Protein AF-A0A7J6UVH9-F1 (afdb_monomer_lite)

InterPro domains:
  IPR006501 Pectinesterase inhibitor domain [PF04043] (15-71)
  IPR011050 Pectin lyase fold/virulence factor [SSF51126] (121-154)
  IPR012334 Pectin lyase fold [G3DSA:2.160.20.10] (100-155)
  IPR035513 Invertase/pectin methylesterase inhibitor domain superfamily [G3DSA:1.20.140.40] (2-76)
  IPR035513 Invertase/pectin methylesterase inhibitor domain superfamily [SSF101148] (18-76)

pLDDT: mean 78.77, std 16.94, range [40.47, 97.5]

Radius of gyration: 24.87 Å; chains: 1; bounding box: 68×44×58 Å

Organism: Thalictrum thalictroides (NCBI:txid46969)

Sequence (155 aa):
MELVNRNQNQNQQLSSSSIKIEDIKTWVSTAITNQETCLDGLDETQRSDLLSQMKNAMKNSTEFSSNSLAIVAKIIKVIDDLSLPPPNNHNRRKLLGRRREFPFPMWVNSANRRRLLDEEAMSPDVTVAIDGSGNYKSIGEAVAAVGKKNKTRTV

Secondary structure (DSSP, 8-state):
-HHHHHHHHHHHHHHHHHHHHHHHHHHHHHHHHHHHHHHHHHHTTT-HHHHHHHHHHHHHHHHHHHHHHHHHHHHHHHHHHTTPPPS--TT----S--SS--SS-TTS-HHHHHHHH--S-PPPS--B-TTSSSSBSSHHHHHHHS-TT-SS---

Structure (mmCIF, N/CA/C/O backbone):
data_AF-A0A7J6UVH9-F1
#
_entry.id   AF-A0A7J6UVH9-F1
#
loop_
_atom_site.group_PDB
_atom_site.id
_atom_site.type_symbol
_atom_site.label_atom_id
_atom_site.label_alt_id
_atom_site.label_comp_id
_atom_site.label_asym_id
_atom_site.label_entity_id
_atom_site.label_seq_id
_atom_site.pdbx_PDB_ins_code
_atom_site.Cartn_x
_atom_site.Cartn_y
_atom_site.Cartn_z
_atom_site.occupancy
_atom_site.B_iso_or_equiv
_atom_site.auth_seq_id
_atom_site.auth_comp_id
_atom_site.auth_asym_id
_atom_site.auth_atom_id
_atom_site.pdbx_PDB_model_num
ATOM 1 N N . MET A 1 1 ? 44.133 12.290 -11.168 1.00 49.94 1 MET A N 1
ATOM 2 C CA . MET A 1 1 ? 43.446 10.978 -11.243 1.00 49.94 1 MET A CA 1
ATOM 3 C C . MET A 1 1 ? 42.685 10.635 -9.950 1.00 49.94 1 MET A C 1
ATOM 5 O O . MET A 1 1 ? 41.605 10.074 -10.037 1.00 49.94 1 MET A O 1
ATOM 9 N N . GLU A 1 2 ? 43.154 11.049 -8.765 1.00 51.06 2 GLU A N 1
ATOM 10 C CA . GLU A 1 2 ? 42.486 10.775 -7.471 1.00 51.06 2 GLU A CA 1
ATOM 11 C C . GLU A 1 2 ? 41.124 11.462 -7.248 1.00 51.06 2 GLU A C 1
ATOM 13 O O . GLU A 1 2 ? 40.257 10.916 -6.568 1.00 51.06 2 GLU A O 1
ATOM 18 N N . LEU A 1 3 ? 40.903 12.657 -7.810 1.00 48.03 3 LEU A N 1
ATOM 19 C CA . LEU A 1 3 ? 39.636 13.391 -7.645 1.00 48.03 3 LEU A CA 1
ATOM 20 C C . LEU A 1 3 ? 38.460 12.699 -8.355 1.00 48.03 3 LEU A C 1
ATOM 22 O O . LEU A 1 3 ? 37.352 12.670 -7.831 1.00 48.03 3 LEU A O 1
ATOM 26 N N . VAL A 1 4 ? 38.714 12.072 -9.508 1.00 57.09 4 VAL A N 1
ATOM 27 C CA . VAL A 1 4 ? 37.699 11.307 -10.252 1.00 57.09 4 VAL A CA 1
ATOM 28 C C . VAL A 1 4 ? 37.293 10.051 -9.475 1.00 57.09 4 VAL A C 1
ATOM 30 O O . VAL A 1 4 ? 36.110 9.725 -9.409 1.00 57.09 4 VAL A O 1
ATOM 33 N N . ASN A 1 5 ? 38.252 9.394 -8.818 1.00 52.78 5 ASN A N 1
ATOM 34 C CA . ASN A 1 5 ? 38.011 8.168 -8.058 1.00 52.78 5 ASN A CA 1
ATOM 35 C C . ASN A 1 5 ? 37.199 8.423 -6.771 1.00 52.78 5 ASN A C 1
ATOM 37 O O . ASN A 1 5 ? 36.311 7.647 -6.424 1.00 52.78 5 ASN A O 1
ATOM 41 N N . ARG A 1 6 ? 37.432 9.561 -6.095 1.00 59.25 6 ARG A N 1
ATOM 42 C CA . ARG A 1 6 ? 36.614 9.997 -4.945 1.00 59.25 6 ARG A CA 1
ATOM 43 C C . ARG A 1 6 ? 35.157 10.259 -5.333 1.00 59.25 6 ARG A C 1
ATOM 45 O O . ARG A 1 6 ? 34.260 9.786 -4.640 1.00 59.25 6 ARG A O 1
ATOM 52 N N . ASN A 1 7 ? 34.927 10.922 -6.466 1.00 59.47 7 ASN A N 1
ATOM 53 C CA . ASN A 1 7 ? 33.576 11.207 -6.956 1.00 59.47 7 ASN A CA 1
ATOM 54 C C . ASN A 1 7 ? 32.827 9.928 -7.378 1.00 59.47 7 ASN A C 1
ATOM 56 O O . ASN A 1 7 ? 31.630 9.805 -7.132 1.00 59.47 7 ASN A O 1
ATOM 60 N N . GLN A 1 8 ? 33.511 8.943 -7.973 1.00 61.16 8 GLN A N 1
ATOM 61 C CA . GLN A 1 8 ? 32.888 7.659 -8.326 1.00 61.16 8 GLN A CA 1
ATOM 62 C C . GLN A 1 8 ? 32.510 6.821 -7.095 1.00 61.16 8 GLN A C 1
ATOM 64 O O . GLN A 1 8 ? 31.395 6.298 -7.041 1.00 61.16 8 GLN A O 1
ATOM 69 N N . ASN A 1 9 ? 33.379 6.766 -6.082 1.00 61.38 9 ASN A N 1
ATOM 70 C CA . ASN A 1 9 ? 33.095 6.064 -4.827 1.00 61.38 9 ASN A CA 1
ATOM 71 C C . ASN A 1 9 ? 31.941 6.711 -4.043 1.00 61.38 9 ASN A C 1
ATOM 73 O O . ASN A 1 9 ? 31.087 6.001 -3.511 1.00 61.38 9 ASN A O 1
ATOM 77 N N . GLN A 1 10 ? 31.866 8.047 -4.020 1.00 63.47 10 GLN A N 1
ATOM 78 C CA . GLN A 1 10 ? 30.745 8.770 -3.408 1.00 63.47 10 GLN A CA 1
ATOM 79 C C . GLN A 1 10 ? 29.420 8.472 -4.125 1.00 63.47 10 GLN A C 1
ATOM 81 O O . GLN A 1 10 ? 28.432 8.148 -3.469 1.00 63.47 10 GLN A O 1
ATOM 86 N N . ASN A 1 11 ? 29.402 8.477 -5.462 1.00 61.28 11 ASN A N 1
ATOM 87 C CA . ASN A 1 11 ? 28.195 8.168 -6.238 1.00 61.28 11 ASN A CA 1
ATOM 88 C C . ASN A 1 11 ? 27.689 6.731 -6.009 1.00 61.28 11 ASN A C 1
ATOM 90 O O . ASN A 1 11 ? 26.483 6.517 -5.874 1.00 61.28 11 ASN A O 1
ATOM 94 N N . GLN A 1 12 ? 28.589 5.744 -5.908 1.00 62.06 12 GLN A N 1
ATOM 95 C CA . GLN A 1 12 ? 28.219 4.361 -5.569 1.00 62.06 12 GLN A CA 1
ATOM 96 C C . GLN A 1 12 ? 27.680 4.221 -4.136 1.00 62.06 12 GLN A C 1
ATOM 98 O O . GLN A 1 12 ? 26.675 3.535 -3.918 1.00 62.06 12 GLN A O 1
ATOM 103 N N . GLN A 1 13 ? 28.285 4.899 -3.154 1.00 64.25 13 GLN A N 1
ATOM 104 C CA . GLN A 1 13 ? 27.761 4.928 -1.783 1.00 64.25 13 GLN A CA 1
ATOM 105 C C . GLN A 1 13 ? 26.370 5.567 -1.705 1.00 64.25 13 GLN A C 1
ATOM 107 O O . GLN A 1 13 ? 25.486 5.042 -1.029 1.00 64.25 13 GLN A O 1
ATOM 112 N N . LEU A 1 14 ? 26.139 6.659 -2.431 1.00 63.81 14 LEU A N 1
ATOM 113 C CA . LEU A 1 14 ? 24.864 7.377 -2.399 1.00 63.81 14 LEU A CA 1
ATOM 114 C C . LEU A 1 14 ? 23.735 6.580 -3.066 1.00 63.81 14 LEU A C 1
ATOM 116 O O . LEU A 1 14 ? 22.625 6.534 -2.543 1.00 63.81 14 LEU A O 1
ATOM 120 N N . SER A 1 15 ? 24.019 5.844 -4.142 1.00 62.38 15 SER A N 1
ATOM 121 C CA . SER A 1 15 ? 23.024 4.952 -4.752 1.00 62.38 15 SER A CA 1
ATOM 122 C C . SER A 1 15 ? 22.721 3.704 -3.939 1.00 62.38 15 SER A C 1
ATOM 124 O O . SER A 1 15 ? 21.560 3.312 -3.862 1.00 62.38 15 SER A O 1
ATOM 126 N N . SER A 1 16 ? 23.727 3.070 -3.330 1.00 64.50 16 SER A N 1
ATOM 127 C CA . SER A 1 16 ? 23.466 1.940 -2.428 1.00 64.50 16 SER A CA 1
ATOM 128 C C . SER A 1 16 ? 22.674 2.383 -1.193 1.00 64.50 16 SER A C 1
ATOM 130 O O . SER A 1 16 ? 21.847 1.625 -0.691 1.00 64.50 16 SER A O 1
ATOM 132 N N . SER A 1 17 ? 22.866 3.627 -0.744 1.00 70.12 17 SER A N 1
ATOM 133 C CA . SER A 1 17 ? 22.062 4.242 0.317 1.00 70.12 17 SER A CA 1
ATOM 134 C C . SER A 1 17 ? 20.632 4.537 -0.146 1.00 70.12 17 SER A C 1
ATOM 136 O O . SER A 1 17 ? 19.697 4.251 0.589 1.00 70.12 17 SER A O 1
ATOM 138 N N . SER A 1 18 ? 20.443 5.026 -1.375 1.00 69.56 18 SER A N 1
ATOM 139 C CA . SER A 1 18 ? 19.118 5.265 -1.968 1.00 69.56 18 SER A CA 1
ATOM 140 C C . SER A 1 18 ? 18.271 3.990 -2.044 1.00 69.56 18 SER A C 1
ATOM 142 O O . SER A 1 18 ? 17.128 4.018 -1.597 1.00 69.56 18 SER A O 1
ATOM 144 N N . ILE A 1 19 ? 18.846 2.863 -2.487 1.00 72.44 19 ILE A N 1
ATOM 145 C CA . ILE A 1 19 ? 18.153 1.559 -2.508 1.00 72.44 19 ILE A CA 1
ATOM 146 C C . ILE A 1 19 ? 17.710 1.158 -1.092 1.00 72.44 19 ILE A C 1
ATOM 148 O O . ILE A 1 19 ? 16.555 0.810 -0.874 1.00 72.44 19 ILE A O 1
ATOM 152 N N . LYS A 1 20 ? 18.593 1.301 -0.096 1.00 83.31 20 LYS A N 1
ATOM 153 C CA . LYS A 1 20 ? 18.259 0.990 1.305 1.00 83.31 20 LYS A CA 1
ATOM 154 C C . LYS A 1 20 ? 17.157 1.889 1.871 1.00 83.31 20 LYS A C 1
ATOM 156 O O . LYS A 1 20 ? 16.388 1.453 2.718 1.00 83.31 20 LYS A O 1
ATOM 161 N N . ILE A 1 21 ? 17.080 3.146 1.440 1.00 87.38 21 ILE A N 1
ATOM 162 C CA . ILE A 1 21 ? 16.062 4.092 1.913 1.00 87.38 21 ILE A CA 1
ATOM 163 C C . ILE A 1 21 ? 14.694 3.784 1.283 1.00 87.38 21 ILE A C 1
ATOM 165 O O . ILE A 1 21 ? 13.674 3.902 1.964 1.00 87.38 21 ILE A O 1
ATOM 169 N N . GLU A 1 22 ? 14.655 3.341 0.024 1.00 86.38 22 GLU A N 1
ATOM 170 C CA . GLU A 1 22 ? 13.428 2.835 -0.608 1.00 86.38 22 GLU A CA 1
ATOM 171 C C . GLU A 1 22 ? 12.897 1.574 0.096 1.00 86.38 22 GLU A C 1
ATOM 173 O O . GLU A 1 22 ? 11.688 1.461 0.331 1.00 86.38 22 GLU A O 1
ATOM 178 N N . ASP A 1 23 ? 13.787 0.673 0.519 1.00 89.88 23 ASP A N 1
ATOM 179 C CA . ASP A 1 23 ? 13.417 -0.495 1.327 1.00 89.88 23 ASP A CA 1
ATOM 180 C C . ASP A 1 23 ? 12.830 -0.075 2.684 1.00 89.88 23 ASP A C 1
ATOM 182 O O . ASP A 1 23 ? 11.764 -0.553 3.072 1.00 89.88 23 ASP A O 1
ATOM 186 N N . ILE A 1 24 ? 13.453 0.890 3.375 1.00 93.31 24 ILE A N 1
ATOM 187 C CA . ILE A 1 24 ? 12.930 1.427 4.644 1.00 93.31 24 ILE A CA 1
ATOM 188 C C . ILE A 1 24 ? 11.537 2.037 4.447 1.00 93.31 24 ILE A C 1
ATOM 190 O O . ILE A 1 24 ? 10.645 1.789 5.259 1.00 93.31 24 ILE A O 1
ATOM 194 N N . LYS A 1 25 ? 11.315 2.802 3.367 1.00 93.69 25 LYS A N 1
ATOM 195 C CA . LYS A 1 25 ? 9.986 3.348 3.041 1.00 93.69 25 LYS A CA 1
ATOM 196 C C . LYS A 1 25 ? 8.959 2.224 2.935 1.00 93.69 25 LYS A C 1
ATOM 198 O O . LYS A 1 25 ? 7.892 2.309 3.535 1.00 93.69 25 LYS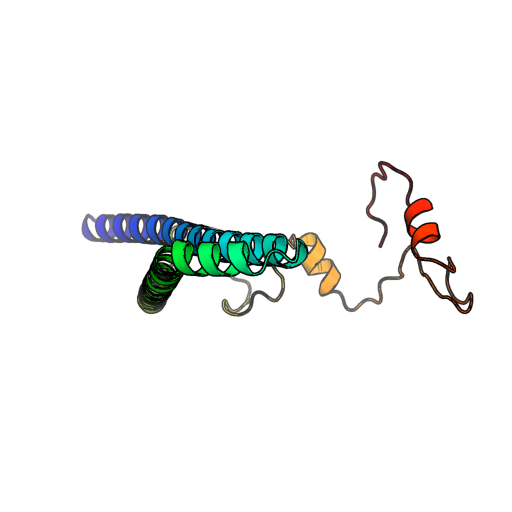 A O 1
ATOM 203 N N . THR A 1 26 ? 9.310 1.165 2.211 1.00 93.06 26 THR A N 1
ATOM 204 C CA . THR A 1 26 ? 8.448 -0.001 2.002 1.00 93.06 26 THR A CA 1
ATOM 205 C C . THR A 1 26 ? 8.132 -0.709 3.319 1.00 93.06 26 THR A C 1
ATOM 207 O O . THR A 1 26 ? 6.966 -0.997 3.597 1.00 93.06 26 THR A O 1
ATOM 210 N N . TRP A 1 27 ? 9.133 -0.949 4.167 1.00 96.06 27 TRP A N 1
ATOM 211 C CA . TRP A 1 27 ? 8.940 -1.616 5.456 1.00 96.06 27 TRP A CA 1
ATOM 212 C C . TRP A 1 27 ? 8.071 -0.801 6.413 1.00 96.06 27 TRP A C 1
ATOM 214 O O . TRP A 1 27 ? 7.157 -1.358 7.016 1.00 96.06 27 TRP A O 1
ATOM 224 N N . VAL A 1 28 ? 8.292 0.514 6.515 1.00 96.56 28 VAL A N 1
ATOM 225 C CA . VAL A 1 28 ? 7.479 1.382 7.382 1.00 96.56 28 VAL A CA 1
ATOM 226 C C . VAL A 1 28 ? 6.036 1.470 6.875 1.00 96.56 28 VAL A C 1
ATOM 228 O O . VAL A 1 28 ? 5.107 1.345 7.669 1.00 96.56 28 VAL A O 1
ATOM 231 N N . SER A 1 29 ? 5.819 1.604 5.561 1.00 97.19 29 SER A N 1
ATOM 232 C CA . SER A 1 29 ? 4.467 1.560 4.982 1.00 97.19 29 SER A CA 1
ATOM 233 C C . SER A 1 29 ? 3.764 0.223 5.242 1.00 97.19 29 SER A C 1
ATOM 235 O O . SER A 1 29 ? 2.575 0.199 5.561 1.00 97.19 29 SER A O 1
ATOM 237 N N . THR A 1 30 ? 4.502 -0.888 5.164 1.00 96.19 30 THR A N 1
ATOM 238 C CA . THR A 1 30 ? 3.966 -2.225 5.465 1.00 96.19 30 THR A CA 1
ATOM 239 C C . THR A 1 30 ? 3.599 -2.355 6.944 1.00 96.19 30 THR A C 1
ATOM 241 O O . THR A 1 30 ? 2.545 -2.896 7.262 1.00 96.19 30 THR A O 1
ATOM 244 N N . ALA A 1 31 ? 4.418 -1.817 7.853 1.00 96.06 31 ALA A N 1
ATOM 245 C CA . ALA A 1 31 ? 4.128 -1.819 9.286 1.00 96.06 31 ALA A CA 1
ATOM 246 C C . ALA A 1 31 ? 2.830 -1.062 9.618 1.00 96.06 31 ALA A C 1
ATOM 248 O O . ALA A 1 31 ? 2.019 -1.577 10.383 1.00 96.06 31 ALA A O 1
ATOM 249 N N . ILE A 1 32 ? 2.603 0.109 9.005 1.00 96.19 32 ILE A N 1
ATOM 250 C CA . ILE A 1 32 ? 1.352 0.877 9.154 1.00 96.19 32 ILE A CA 1
ATOM 251 C C . ILE A 1 32 ? 0.160 0.060 8.643 1.00 96.19 32 ILE A C 1
ATOM 253 O O . ILE A 1 32 ? -0.806 -0.136 9.372 1.00 96.19 32 ILE A O 1
ATOM 257 N N . THR A 1 33 ? 0.271 -0.500 7.435 1.00 97.06 33 THR A N 1
ATOM 258 C CA . THR A 1 33 ? -0.793 -1.328 6.836 1.00 97.06 33 THR A CA 1
ATOM 259 C C . THR A 1 33 ? -1.137 -2.529 7.725 1.00 97.06 33 THR A C 1
ATOM 261 O O . THR A 1 33 ? -2.303 -2.870 7.905 1.00 97.06 33 THR A O 1
ATOM 264 N N . ASN A 1 34 ? -0.131 -3.171 8.327 1.00 96.25 34 ASN A N 1
ATOM 265 C CA . ASN A 1 34 ? -0.337 -4.296 9.239 1.00 96.25 34 ASN A CA 1
ATOM 266 C C . ASN A 1 34 ? -1.041 -3.874 10.543 1.00 96.25 34 ASN A C 1
ATOM 268 O O . ASN A 1 34 ? -1.839 -4.634 11.082 1.00 96.25 34 ASN A O 1
ATOM 272 N N . GLN A 1 35 ? -0.766 -2.671 11.057 1.00 95.31 35 GLN A N 1
ATOM 273 C CA . GLN A 1 35 ? -1.477 -2.132 12.223 1.00 95.31 35 GLN A CA 1
ATOM 274 C C . GLN A 1 35 ? -2.946 -1.845 11.900 1.00 95.31 35 GLN A C 1
ATOM 276 O O . GLN A 1 35 ? -3.815 -2.217 12.684 1.00 95.31 35 GLN A O 1
ATOM 281 N N . GLU A 1 36 ? -3.222 -1.221 10.754 1.00 95.38 36 GLU A N 1
ATOM 282 C CA . GLU A 1 36 ? -4.586 -0.906 10.311 1.00 95.38 36 GLU A CA 1
ATOM 283 C C . GLU A 1 36 ? -5.402 -2.181 10.083 1.00 95.38 36 GLU A C 1
ATOM 285 O O . GLU A 1 36 ? -6.429 -2.374 10.724 1.00 95.38 36 GLU A O 1
ATOM 290 N N . THR A 1 37 ? -4.879 -3.118 9.291 1.00 96.31 37 THR A N 1
ATOM 291 C CA . THR A 1 37 ? -5.562 -4.395 9.013 1.00 96.31 37 THR A CA 1
ATOM 292 C C . THR A 1 37 ? -5.772 -5.256 10.263 1.00 96.31 37 THR A C 1
ATOM 294 O O . THR A 1 37 ? -6.766 -5.974 10.356 1.00 96.31 37 THR A O 1
ATOM 297 N N . CYS A 1 38 ? -4.885 -5.169 11.261 1.00 95.06 38 CYS A N 1
ATOM 298 C CA . CYS A 1 38 ? -5.090 -5.798 12.570 1.00 95.06 38 CYS A CA 1
ATOM 299 C C . CYS A 1 38 ? -6.295 -5.195 13.315 1.00 95.06 38 CYS A C 1
ATOM 301 O O . CYS A 1 38 ? -7.090 -5.929 13.905 1.00 95.06 38 CYS A O 1
ATOM 303 N N . LEU A 1 39 ? -6.450 -3.867 13.283 1.00 95.75 39 LEU A N 1
ATOM 304 C CA . LEU A 1 39 ? -7.598 -3.189 13.889 1.00 95.75 39 LEU A CA 1
ATOM 305 C C . LEU A 1 39 ? -8.895 -3.488 13.140 1.00 95.75 39 LEU A C 1
ATOM 307 O O . LEU A 1 39 ? -9.908 -3.708 13.798 1.00 95.75 39 LEU A O 1
ATOM 311 N N . ASP A 1 40 ? -8.853 -3.536 11.810 1.00 95.75 40 ASP A N 1
ATOM 312 C CA . ASP A 1 40 ? -10.007 -3.893 10.979 1.00 95.75 40 ASP A CA 1
ATOM 313 C C . ASP A 1 40 ? -10.482 -5.317 11.299 1.00 95.75 40 ASP A C 1
ATOM 315 O O . ASP A 1 40 ? -11.657 -5.535 11.585 1.00 95.75 40 ASP A O 1
ATOM 319 N N . GLY A 1 41 ? -9.556 -6.281 11.382 1.00 95.62 41 GLY A N 1
ATOM 320 C CA . GLY A 1 41 ? -9.887 -7.655 11.769 1.00 95.62 41 GLY A CA 1
ATOM 321 C C . GLY A 1 41 ? -10.443 -7.773 13.193 1.00 95.62 41 GLY A C 1
ATOM 322 O O . GLY A 1 41 ? -11.261 -8.647 13.475 1.00 95.62 41 GLY A O 1
ATOM 323 N N . LEU A 1 42 ? -10.038 -6.887 14.109 1.00 95.38 42 LEU A N 1
ATOM 324 C CA . LEU A 1 42 ? -10.611 -6.835 15.454 1.00 95.38 42 LEU A CA 1
ATOM 325 C C . LEU A 1 42 ? -12.017 -6.216 15.458 1.00 95.38 42 LEU A C 1
ATOM 327 O O . LEU A 1 42 ? -12.867 -6.663 16.231 1.00 95.38 42 LEU A O 1
ATOM 331 N N . ASP A 1 43 ? -12.279 -5.227 14.605 1.00 95.19 43 ASP A N 1
ATOM 332 C CA . ASP A 1 43 ? -13.596 -4.595 14.459 1.00 95.19 43 ASP A CA 1
ATOM 333 C C . ASP A 1 43 ? -14.661 -5.608 14.002 1.00 95.19 43 ASP A C 1
ATOM 335 O O . ASP A 1 43 ? -15.763 -5.648 14.555 1.00 95.19 43 ASP A O 1
ATOM 339 N N . GLU A 1 44 ? -14.294 -6.538 13.113 1.00 95.56 44 GLU A N 1
ATOM 340 C CA . GLU A 1 44 ? -15.164 -7.639 12.665 1.00 95.56 44 GLU A CA 1
ATOM 341 C C . GLU A 1 44 ? -15.651 -8.546 13.810 1.00 95.56 44 GLU A C 1
ATOM 343 O O . GLU A 1 44 ? -16.731 -9.136 13.728 1.00 95.56 44 GLU A O 1
ATOM 348 N N . THR A 1 45 ? -14.902 -8.636 14.916 1.00 93.19 45 THR A N 1
ATOM 349 C CA . THR A 1 45 ? -15.290 -9.445 16.088 1.00 93.19 45 THR A CA 1
ATOM 350 C C . THR A 1 45 ? -16.391 -8.806 16.941 1.00 93.19 45 THR A C 1
ATOM 352 O O . THR A 1 45 ? -16.873 -9.436 17.885 1.00 93.19 45 THR A O 1
ATOM 355 N N . GLN A 1 46 ? -16.787 -7.560 16.642 1.00 90.56 46 GLN A N 1
ATOM 356 C CA . GLN A 1 46 ? -17.789 -6.772 17.378 1.00 90.56 46 GLN A CA 1
ATOM 357 C C . GLN A 1 46 ? -17.437 -6.536 18.863 1.00 90.56 46 GLN A C 1
ATOM 359 O O . GLN A 1 46 ? -18.299 -6.241 19.693 1.00 90.56 46 GLN A O 1
ATOM 364 N N . ARG A 1 47 ? -16.148 -6.629 19.217 1.00 92.69 47 ARG A N 1
ATOM 365 C CA . ARG A 1 47 ? -15.612 -6.365 20.562 1.00 92.69 47 ARG A CA 1
ATOM 366 C C . ARG A 1 47 ? -15.120 -4.923 20.685 1.00 92.69 47 ARG A C 1
ATOM 368 O O . ARG A 1 47 ? -13.919 -4.653 20.679 1.00 92.69 47 ARG A O 1
ATOM 375 N N . SER A 1 48 ? -16.059 -3.984 20.790 1.00 91.94 48 SER A N 1
ATOM 376 C CA . SER A 1 48 ? -15.771 -2.539 20.811 1.00 91.94 48 SER A CA 1
ATOM 377 C C . SER A 1 48 ? -14.879 -2.096 21.983 1.00 91.94 48 SER A C 1
ATOM 379 O O . SER A 1 48 ? -14.062 -1.182 21.838 1.00 91.94 48 SER A O 1
ATOM 381 N N . ASP A 1 49 ? -14.982 -2.779 23.125 1.00 95.25 49 ASP A N 1
ATOM 382 C CA . ASP A 1 49 ? -14.152 -2.591 24.317 1.00 95.25 49 ASP A CA 1
ATOM 383 C C . ASP A 1 49 ? -12.677 -2.923 24.054 1.00 95.25 49 ASP A C 1
ATOM 385 O O . ASP A 1 49 ? -11.782 -2.146 24.405 1.00 95.25 49 ASP A O 1
ATOM 389 N N . LEU A 1 50 ? -12.424 -4.063 23.409 1.00 95.19 50 LEU A N 1
ATOM 390 C CA . LEU A 1 50 ? -11.084 -4.511 23.036 1.00 95.19 50 LEU A CA 1
ATOM 391 C C . LEU A 1 50 ? -10.512 -3.664 21.901 1.00 95.19 50 LEU A C 1
ATOM 393 O O . LEU A 1 50 ? -9.339 -3.297 21.946 1.00 95.19 50 LEU A O 1
ATOM 397 N N . LEU A 1 51 ? -11.340 -3.294 20.921 1.00 96.06 51 LEU A N 1
ATOM 398 C CA . LEU A 1 51 ? -10.938 -2.431 19.815 1.00 96.06 51 LEU A CA 1
ATOM 399 C C . LEU A 1 51 ? -10.440 -1.069 20.308 1.00 96.06 51 LEU A C 1
ATOM 401 O O . LEU A 1 51 ? -9.385 -0.606 19.880 1.00 96.06 51 LEU A O 1
ATOM 405 N N . SER A 1 52 ? -11.167 -0.435 21.233 1.00 96.25 52 SER A N 1
ATOM 406 C CA . SER A 1 52 ? -10.767 0.851 21.820 1.00 96.25 52 SER A CA 1
ATOM 407 C C . SER A 1 52 ? -9.450 0.744 22.595 1.00 96.25 52 SER A C 1
ATOM 409 O O . SER A 1 52 ? -8.550 1.571 22.424 1.00 96.25 52 SER A O 1
ATOM 411 N N . GLN A 1 53 ? -9.289 -0.311 23.401 1.00 96.62 53 GLN A N 1
ATOM 412 C CA . GLN A 1 53 ? -8.042 -0.573 24.124 1.00 96.62 53 GLN A CA 1
ATOM 413 C C . GLN A 1 53 ? -6.864 -0.780 23.167 1.00 96.62 53 GLN A C 1
ATOM 415 O O . GLN A 1 53 ? -5.812 -0.169 23.358 1.00 96.62 53 GLN A O 1
ATOM 420 N N . MET A 1 54 ? -7.051 -1.572 22.108 1.00 96.19 54 MET A N 1
ATOM 421 C CA . MET A 1 54 ? -6.011 -1.836 21.116 1.00 96.19 54 MET A CA 1
ATOM 422 C C . MET A 1 54 ? -5.646 -0.575 20.321 1.00 96.19 54 MET A C 1
ATOM 424 O O . MET A 1 54 ? -4.463 -0.284 20.158 1.00 96.19 54 MET A O 1
ATOM 428 N N . LYS A 1 55 ? -6.633 0.230 19.898 1.00 96.44 55 LYS A N 1
ATOM 429 C CA . LYS A 1 55 ? -6.398 1.534 19.247 1.00 96.44 55 LYS A CA 1
ATOM 430 C C . LYS A 1 55 ? -5.554 2.456 20.129 1.00 96.44 55 LYS A C 1
ATOM 432 O O . LYS A 1 55 ? -4.584 3.044 19.655 1.00 96.44 55 LYS A O 1
ATOM 437 N N . ASN A 1 56 ? -5.874 2.543 21.420 1.00 96.94 56 ASN A N 1
ATOM 438 C CA . ASN A 1 56 ? -5.108 3.355 22.366 1.00 96.94 56 ASN A CA 1
ATOM 439 C C . ASN A 1 56 ? -3.690 2.811 22.591 1.00 96.94 56 ASN A C 1
ATOM 441 O O . ASN A 1 56 ? -2.739 3.592 22.609 1.00 96.94 56 ASN A O 1
ATOM 445 N N . ALA A 1 57 ? -3.534 1.490 22.716 1.00 96.50 57 ALA A N 1
ATOM 446 C CA . ALA A 1 57 ? -2.233 0.847 22.886 1.00 96.50 57 ALA A CA 1
ATOM 447 C C . ALA A 1 57 ? -1.327 1.024 21.653 1.00 96.50 57 ALA A C 1
ATOM 449 O O . ALA A 1 57 ? -0.127 1.256 21.796 1.00 96.50 57 ALA A O 1
ATOM 450 N N . MET A 1 58 ? -1.895 0.962 20.443 1.00 95.44 58 MET A N 1
ATOM 451 C CA . MET A 1 58 ? -1.142 1.096 19.192 1.00 95.44 58 MET A CA 1
ATOM 452 C C . MET A 1 58 ? -0.892 2.544 18.762 1.00 95.44 58 MET A C 1
ATOM 454 O O . MET A 1 58 ? 0.026 2.771 17.976 1.00 95.44 58 MET A O 1
ATOM 458 N N . LYS A 1 59 ? -1.618 3.527 19.317 1.00 95.75 59 LYS A N 1
ATOM 459 C CA . LYS A 1 59 ? -1.533 4.949 18.937 1.00 95.75 59 LYS A CA 1
ATOM 460 C C . LYS A 1 59 ? -0.095 5.449 18.782 1.00 95.75 59 LYS A C 1
ATOM 462 O O . LYS A 1 59 ? 0.267 5.961 17.730 1.00 95.75 59 LYS A O 1
ATOM 467 N N . ASN A 1 60 ? 0.751 5.252 19.793 1.00 97.06 60 ASN A N 1
ATOM 468 C CA . ASN A 1 60 ? 2.140 5.724 19.746 1.00 97.06 60 ASN A CA 1
ATOM 469 C C . ASN A 1 60 ? 2.955 5.044 18.636 1.00 97.06 60 ASN A C 1
ATOM 471 O O . ASN A 1 60 ? 3.805 5.683 18.022 1.00 97.06 60 ASN A O 1
ATOM 475 N N . SER A 1 61 ? 2.702 3.760 18.369 1.00 95.88 61 SER A N 1
ATOM 476 C CA . SER A 1 61 ? 3.387 3.017 17.310 1.00 95.88 61 SER A CA 1
ATOM 477 C C . SER A 1 61 ? 2.963 3.494 15.919 1.00 95.88 61 SER A C 1
ATOM 479 O O . SER A 1 61 ? 3.815 3.651 15.042 1.00 95.88 61 SER A O 1
ATOM 481 N N . THR A 1 62 ? 1.675 3.792 15.732 1.00 95.12 62 THR A N 1
ATOM 482 C CA . THR A 1 62 ? 1.142 4.354 14.485 1.00 95.12 62 THR A CA 1
ATOM 483 C C . THR A 1 62 ? 1.703 5.751 14.228 1.00 95.12 62 THR A C 1
ATOM 485 O O . THR A 1 62 ? 2.236 6.010 13.149 1.00 95.12 62 THR A O 1
ATOM 488 N N . GLU A 1 63 ? 1.697 6.624 15.239 1.00 96.50 63 GLU A N 1
ATOM 489 C CA . GLU A 1 63 ? 2.285 7.969 15.153 1.00 96.50 63 GLU A CA 1
ATOM 490 C C . GLU A 1 63 ? 3.792 7.914 14.860 1.00 96.50 63 GLU A C 1
ATOM 492 O O . GLU A 1 63 ? 4.296 8.624 13.988 1.00 96.50 63 GLU A O 1
ATOM 497 N N . PHE A 1 64 ? 4.534 7.033 15.539 1.00 96.88 64 PHE A N 1
ATOM 498 C CA . PHE A 1 64 ? 5.967 6.859 15.298 1.00 96.88 64 PHE A CA 1
ATOM 499 C C . PHE A 1 64 ? 6.257 6.362 13.878 1.00 96.88 64 PHE A C 1
ATOM 501 O O . PHE A 1 64 ? 7.176 6.861 13.225 1.00 96.88 64 PHE A O 1
ATOM 508 N N . SER A 1 65 ? 5.460 5.418 13.376 1.00 97.00 65 SER A N 1
ATOM 509 C CA . SER A 1 65 ? 5.609 4.886 12.019 1.00 97.00 65 SER A CA 1
ATOM 510 C C . SER A 1 65 ? 5.275 5.949 10.970 1.00 97.00 65 SER A C 1
ATOM 512 O O . SER A 1 65 ? 6.028 6.120 10.014 1.00 97.00 65 SER A O 1
ATOM 514 N N . SER A 1 66 ? 4.217 6.734 11.187 1.00 96.56 66 SER A N 1
ATOM 515 C CA . SER A 1 66 ? 3.833 7.861 10.327 1.00 96.56 66 SER A CA 1
ATOM 516 C C . SER A 1 66 ? 4.926 8.937 10.265 1.00 96.56 66 SER A C 1
ATOM 518 O O . SER A 1 66 ? 5.382 9.317 9.182 1.00 96.56 66 SER A O 1
ATOM 520 N N . ASN A 1 67 ? 5.442 9.355 11.424 1.00 97.50 67 ASN A N 1
ATOM 521 C CA . ASN A 1 67 ? 6.550 10.307 11.512 1.00 97.50 67 ASN A CA 1
ATOM 522 C C . ASN A 1 67 ? 7.815 9.775 10.824 1.00 97.50 67 ASN A C 1
ATOM 524 O O . ASN A 1 67 ? 8.461 10.496 10.059 1.00 97.50 67 ASN A O 1
ATOM 528 N N . SER A 1 68 ? 8.148 8.501 11.043 1.00 97.19 68 SER A N 1
ATOM 529 C CA . SER A 1 68 ? 9.285 7.844 10.388 1.00 97.19 68 SER A CA 1
ATOM 530 C C . SER A 1 68 ? 9.125 7.821 8.866 1.00 97.19 68 SER A C 1
ATOM 532 O O . SER A 1 68 ? 10.066 8.155 8.143 1.00 97.19 68 SER A O 1
ATOM 534 N N . LEU A 1 69 ? 7.926 7.506 8.363 1.00 97.00 69 LEU A N 1
ATOM 535 C CA . LEU A 1 69 ? 7.630 7.500 6.930 1.00 97.00 69 LEU A CA 1
ATOM 536 C C . LEU A 1 69 ? 7.794 8.895 6.316 1.00 97.00 69 LEU A C 1
ATOM 538 O O . LEU A 1 69 ? 8.380 9.032 5.241 1.00 97.00 69 LEU A O 1
ATOM 542 N N . ALA A 1 70 ? 7.333 9.938 7.012 1.00 96.88 70 ALA A N 1
ATOM 543 C CA . ALA A 1 70 ? 7.491 11.320 6.573 1.00 96.88 70 ALA A CA 1
ATOM 544 C C . ALA A 1 70 ? 8.970 11.736 6.481 1.00 96.88 70 ALA A C 1
ATOM 546 O O . ALA A 1 70 ? 9.368 12.406 5.525 1.00 96.88 70 ALA A O 1
ATOM 547 N N . ILE A 1 71 ? 9.800 11.320 7.443 1.00 95.69 71 ILE A N 1
ATOM 548 C CA . ILE A 1 71 ? 11.251 11.558 7.419 1.00 95.69 71 ILE A CA 1
ATOM 549 C C . ILE A 1 71 ? 11.887 10.847 6.221 1.00 95.69 71 ILE A C 1
ATOM 551 O O . ILE A 1 71 ? 12.600 11.478 5.442 1.00 95.69 71 ILE A O 1
ATOM 555 N N . VAL A 1 72 ? 11.591 9.562 6.026 1.00 93.81 72 VAL A N 1
ATOM 556 C CA . VAL A 1 72 ? 12.132 8.763 4.915 1.00 93.81 72 VAL A CA 1
ATOM 557 C C . VAL A 1 72 ? 11.742 9.361 3.563 1.00 93.81 72 VAL A C 1
ATOM 559 O O . VAL A 1 72 ? 12.592 9.518 2.688 1.00 93.81 72 VAL A O 1
ATOM 562 N N . ALA A 1 73 ? 10.484 9.778 3.399 1.00 91.19 73 ALA A N 1
ATOM 563 C CA . ALA A 1 73 ? 10.019 10.436 2.182 1.00 91.19 73 ALA A CA 1
ATOM 564 C C . ALA A 1 73 ? 10.773 11.748 1.898 1.00 91.19 73 ALA A C 1
ATOM 566 O O . ALA A 1 73 ? 11.127 12.018 0.749 1.00 91.19 73 ALA A O 1
ATOM 567 N N . LYS A 1 74 ? 11.067 12.546 2.936 1.00 92.69 74 LYS A N 1
ATOM 568 C CA . LYS A 1 74 ? 11.891 13.759 2.801 1.00 92.69 74 LYS A CA 1
ATOM 569 C C . LYS A 1 74 ? 13.327 13.433 2.393 1.00 92.69 74 LYS A C 1
ATOM 571 O O . LYS A 1 74 ? 13.869 14.129 1.542 1.00 92.69 74 LYS A O 1
ATOM 576 N N . ILE A 1 75 ? 13.929 12.383 2.952 1.00 88.12 75 ILE A N 1
ATOM 577 C CA . ILE A 1 75 ? 15.292 11.964 2.593 1.00 88.12 75 ILE A CA 1
ATOM 578 C C . ILE A 1 75 ? 15.359 11.538 1.122 1.00 88.12 75 ILE A C 1
ATOM 580 O O . ILE A 1 75 ? 16.253 11.987 0.410 1.00 88.12 75 ILE A O 1
ATOM 584 N N . ILE A 1 76 ? 14.403 10.730 0.648 1.00 86.06 76 ILE A N 1
ATOM 585 C CA . ILE A 1 76 ? 14.331 10.325 -0.768 1.00 86.06 76 ILE A CA 1
ATOM 586 C C . ILE A 1 76 ? 14.257 11.559 -1.667 1.00 86.06 76 ILE A C 1
ATOM 588 O O . ILE A 1 76 ? 15.031 11.674 -2.611 1.00 86.06 76 ILE A O 1
ATOM 592 N N . LYS A 1 77 ? 13.398 12.525 -1.321 1.00 84.62 77 LYS A N 1
ATOM 593 C CA . LYS A 1 77 ? 13.276 13.778 -2.072 1.00 84.62 77 LYS A CA 1
ATOM 594 C C . LYS A 1 77 ? 14.596 14.557 -2.131 1.00 84.62 77 LYS A C 1
ATOM 596 O O . LYS A 1 77 ? 14.959 15.041 -3.193 1.00 84.62 77 LYS A O 1
ATOM 601 N N . VAL A 1 78 ? 15.332 14.646 -1.021 1.00 85.44 78 VAL A N 1
ATOM 602 C CA . VAL A 1 78 ? 16.651 15.304 -0.995 1.00 85.44 78 VAL A CA 1
ATOM 603 C C . VAL A 1 78 ? 17.653 14.575 -1.894 1.00 85.44 78 VAL A C 1
ATOM 605 O O . VAL A 1 78 ? 18.408 15.227 -2.609 1.00 85.44 78 VAL A O 1
ATOM 608 N N . ILE A 1 79 ? 17.660 13.240 -1.896 1.00 79.88 79 ILE A N 1
ATOM 609 C CA . ILE A 1 79 ? 18.535 12.447 -2.776 1.00 79.88 79 ILE A CA 1
ATOM 610 C C . ILE A 1 79 ? 18.188 12.683 -4.253 1.00 79.88 79 ILE A C 1
ATOM 612 O O . ILE A 1 79 ? 19.097 12.867 -5.066 1.00 79.88 79 ILE A O 1
ATOM 616 N N . ASP A 1 80 ? 16.898 12.723 -4.590 1.00 76.56 80 ASP A N 1
ATOM 617 C CA . ASP A 1 80 ? 16.421 13.015 -5.945 1.00 76.56 80 ASP A CA 1
ATOM 618 C C . ASP A 1 80 ? 16.811 14.433 -6.394 1.00 76.56 80 ASP A C 1
ATOM 620 O O . ASP A 1 80 ? 17.330 14.617 -7.501 1.00 76.56 80 ASP A O 1
ATOM 624 N N . ASP A 1 81 ? 16.621 15.432 -5.526 1.00 77.56 81 ASP A N 1
ATOM 625 C CA . ASP A 1 81 ? 16.973 16.831 -5.793 1.00 77.56 81 ASP A CA 1
ATOM 626 C C . ASP A 1 81 ? 18.494 17.005 -5.978 1.00 77.56 81 ASP A C 1
ATOM 628 O O . ASP A 1 81 ? 18.933 17.772 -6.837 1.00 77.56 81 ASP A O 1
ATOM 632 N N . LEU A 1 82 ? 19.312 16.234 -5.251 1.00 72.25 82 LEU A N 1
ATOM 633 C CA . LEU A 1 82 ? 20.775 16.222 -5.384 1.00 72.25 82 LEU A CA 1
ATOM 634 C C . LEU A 1 82 ? 21.284 15.526 -6.659 1.00 72.25 82 LEU A C 1
ATOM 636 O O . LEU A 1 82 ? 22.480 15.603 -6.940 1.00 72.25 82 LEU A O 1
ATOM 640 N N . SER A 1 83 ? 20.402 14.891 -7.446 1.00 57.09 83 SER A N 1
ATOM 641 C CA . SER A 1 83 ? 20.648 14.429 -8.822 1.00 57.09 83 SER A CA 1
ATOM 642 C C . SER A 1 83 ? 22.043 13.836 -9.058 1.00 57.09 83 SER A C 1
ATOM 644 O O . SER A 1 83 ? 22.764 14.241 -9.975 1.00 57.09 83 SER A O 1
ATOM 646 N N . LEU A 1 84 ? 22.430 12.835 -8.267 1.00 54.53 84 LEU A N 1
ATOM 647 C CA . LEU A 1 84 ? 23.576 12.014 -8.636 1.00 54.53 84 LEU A CA 1
ATOM 648 C C . LEU A 1 84 ? 23.166 11.116 -9.804 1.00 54.53 84 LEU A C 1
ATOM 650 O O . LEU A 1 84 ? 22.138 10.434 -9.728 1.00 54.53 84 LEU A O 1
ATOM 654 N N . PRO A 1 85 ? 23.929 11.100 -10.911 1.00 50.66 85 PRO A N 1
ATOM 655 C CA . PRO A 1 85 ? 23.669 10.159 -11.984 1.00 50.66 85 PRO A CA 1
ATOM 656 C C . PRO A 1 85 ? 23.728 8.739 -11.401 1.00 50.66 85 PRO A C 1
ATOM 658 O O . PRO A 1 85 ? 24.642 8.447 -10.625 1.00 50.66 85 PRO A O 1
ATOM 661 N N . PRO A 1 86 ? 22.773 7.854 -11.748 1.00 52.69 86 PRO A N 1
ATOM 662 C CA . PRO A 1 86 ? 22.771 6.491 -11.240 1.00 52.69 86 PRO A CA 1
ATOM 663 C C . PRO A 1 86 ? 24.143 5.859 -11.516 1.00 52.69 86 PRO A C 1
ATOM 665 O O . PRO A 1 86 ? 24.647 5.982 -12.642 1.00 52.69 86 PRO A O 1
ATOM 668 N N . PRO A 1 87 ? 24.768 5.211 -10.520 1.00 45.09 87 PRO A N 1
ATOM 669 C CA . PRO A 1 87 ? 26.063 4.606 -10.707 1.00 45.09 87 PRO A CA 1
ATOM 670 C C . PRO A 1 87 ? 25.877 3.475 -11.706 1.00 45.09 87 PRO A C 1
ATOM 672 O O . PRO A 1 87 ? 24.967 2.656 -11.596 1.00 45.09 87 PRO A O 1
ATOM 675 N N . ASN A 1 88 ? 26.755 3.451 -12.705 1.00 44.41 88 ASN A N 1
ATOM 676 C CA . ASN A 1 88 ? 26.912 2.349 -13.645 1.00 44.41 88 ASN A CA 1
ATOM 677 C C . ASN A 1 88 ? 25.649 1.992 -14.456 1.00 44.41 88 ASN A C 1
ATOM 679 O O . ASN A 1 88 ? 24.998 0.971 -14.255 1.00 44.41 88 ASN A O 1
ATOM 683 N N . ASN A 1 89 ? 25.412 2.771 -15.514 1.00 44.75 89 ASN A N 1
ATOM 684 C CA . ASN A 1 89 ? 24.844 2.231 -16.750 1.00 44.75 89 ASN A CA 1
ATOM 685 C C . ASN A 1 89 ? 25.804 2.501 -17.918 1.00 44.75 89 ASN A C 1
ATOM 687 O O . ASN A 1 89 ? 25.507 3.262 -18.840 1.00 44.75 89 ASN A O 1
ATOM 691 N N . HIS A 1 90 ? 26.997 1.904 -17.849 1.00 49.44 90 HIS A N 1
ATOM 692 C CA . HIS A 1 90 ? 27.797 1.688 -19.047 1.00 49.44 90 HIS A CA 1
ATOM 693 C C . HIS A 1 90 ? 27.054 0.646 -19.899 1.00 49.44 90 HIS A C 1
ATOM 695 O O . HIS A 1 90 ? 26.764 -0.447 -19.426 1.00 49.44 90 HIS A O 1
ATOM 701 N N . ASN A 1 91 ? 26.727 1.013 -21.140 1.00 47.00 91 ASN A N 1
ATOM 702 C CA . ASN A 1 91 ? 26.061 0.198 -22.169 1.00 47.00 91 ASN A CA 1
ATOM 703 C C . ASN A 1 91 ? 24.531 0.059 -22.129 1.00 47.00 91 ASN A C 1
ATOM 705 O O . ASN A 1 91 ? 23.992 -1.025 -22.350 1.00 47.00 91 ASN A O 1
ATOM 709 N N . ARG A 1 92 ? 23.804 1.180 -22.092 1.00 46.66 92 ARG A N 1
ATOM 710 C CA . ARG A 1 92 ? 22.578 1.265 -22.905 1.00 46.66 92 ARG A CA 1
ATOM 711 C C . ARG A 1 92 ? 22.644 2.482 -23.809 1.00 46.66 92 ARG A C 1
ATOM 713 O O . ARG A 1 92 ? 22.597 3.615 -23.338 1.00 46.66 92 ARG A O 1
ATOM 720 N N . ARG A 1 93 ? 22.752 2.225 -25.118 1.00 46.34 93 ARG A N 1
ATOM 721 C CA . ARG A 1 93 ? 22.397 3.179 -26.176 1.00 46.34 93 ARG A CA 1
ATOM 722 C C . ARG A 1 93 ? 21.119 3.900 -25.741 1.00 46.34 93 ARG A C 1
ATOM 724 O O . ARG A 1 93 ? 20.069 3.271 -25.626 1.00 46.34 93 ARG A O 1
ATOM 731 N N . LYS A 1 94 ? 21.224 5.199 -25.462 1.00 48.41 94 LYS A N 1
ATOM 732 C CA . LYS A 1 94 ? 20.071 6.079 -25.272 1.00 48.41 94 LYS A CA 1
ATOM 733 C C . LYS A 1 94 ? 19.429 6.283 -26.642 1.00 48.41 94 LYS A C 1
ATOM 735 O O . LYS A 1 94 ? 19.737 7.247 -27.330 1.00 48.41 94 LYS A O 1
ATOM 740 N N . LEU A 1 95 ? 18.569 5.355 -27.047 1.00 46.56 95 LEU A N 1
ATOM 741 C CA . LEU A 1 95 ? 17.557 5.651 -28.052 1.00 46.56 95 LEU A CA 1
ATOM 742 C C . LEU A 1 95 ? 16.381 6.266 -27.292 1.00 46.56 95 LEU A C 1
ATOM 744 O O . LEU A 1 95 ? 15.695 5.581 -26.542 1.00 46.56 95 LEU A O 1
ATOM 748 N N . LEU A 1 96 ? 16.317 7.597 -27.380 1.00 49.75 96 LEU A N 1
ATOM 749 C CA . LEU A 1 96 ? 15.214 8.505 -27.048 1.00 49.75 96 LEU A CA 1
ATOM 750 C C . LEU A 1 96 ? 14.048 7.870 -26.268 1.00 49.75 96 LEU A C 1
ATOM 752 O O . LEU A 1 96 ? 13.075 7.390 -26.834 1.00 49.75 96 LEU A O 1
ATOM 756 N N . GLY A 1 97 ? 14.148 7.929 -24.942 1.00 40.47 97 GLY A N 1
ATOM 757 C CA . GLY A 1 97 ? 13.074 7.596 -24.014 1.00 40.47 97 GLY A CA 1
ATOM 758 C C . GLY A 1 97 ? 13.306 8.370 -22.728 1.00 40.47 97 GLY A C 1
ATOM 759 O O . GLY A 1 97 ? 14.089 7.964 -21.870 1.00 40.47 97 GLY A O 1
ATOM 760 N N . ARG A 1 98 ? 12.709 9.556 -22.668 1.00 41.03 98 ARG A N 1
ATOM 761 C CA . ARG A 1 98 ? 12.733 10.506 -21.557 1.00 41.03 98 ARG A CA 1
ATOM 762 C C . ARG A 1 98 ? 12.453 9.773 -20.237 1.00 41.03 98 ARG A C 1
ATOM 764 O O . ARG A 1 98 ? 11.378 9.227 -20.037 1.00 41.03 98 ARG A O 1
ATOM 771 N N . ARG A 1 99 ? 13.438 9.747 -19.334 1.00 51.41 99 ARG A N 1
ATOM 772 C CA . ARG A 1 99 ? 13.234 9.370 -17.929 1.00 51.41 99 ARG A CA 1
ATOM 773 C C . ARG A 1 99 ? 12.315 10.417 -17.295 1.00 51.41 99 ARG A C 1
ATOM 775 O O . ARG A 1 99 ? 12.765 11.544 -17.102 1.00 51.41 99 ARG A O 1
ATOM 782 N N . ARG A 1 100 ? 11.074 10.021 -17.020 1.00 44.66 100 ARG A N 1
ATOM 783 C CA . ARG A 1 100 ? 10.107 10.441 -15.980 1.00 44.66 100 ARG A CA 1
ATOM 784 C C . ARG A 1 100 ? 8.746 10.084 -16.581 1.00 44.66 100 ARG A C 1
ATOM 786 O O . ARG A 1 100 ? 8.445 10.600 -17.642 1.00 44.66 100 ARG A O 1
ATOM 793 N N . GLU A 1 101 ? 8.017 9.178 -15.932 1.00 46.66 101 GLU A N 1
ATOM 794 C CA . GLU A 1 101 ? 6.968 8.297 -16.489 1.00 46.66 101 GLU A CA 1
ATOM 795 C C . GLU A 1 101 ? 7.562 7.035 -17.115 1.00 46.66 101 GLU A C 1
ATOM 797 O O . GLU A 1 101 ? 7.987 6.995 -18.264 1.00 46.66 101 GLU A O 1
ATOM 802 N N . PHE A 1 102 ? 7.631 5.969 -16.320 1.00 51.66 102 PHE A N 1
ATOM 803 C CA . PHE A 1 102 ? 7.667 4.637 -16.901 1.00 51.66 102 PHE A CA 1
ATOM 804 C C . PHE A 1 102 ? 6.300 4.427 -17.570 1.00 51.66 102 PHE A C 1
ATOM 806 O O . PHE A 1 102 ? 5.318 4.349 -16.836 1.00 51.66 102 PHE A O 1
ATOM 813 N N . PRO A 1 103 ? 6.192 4.299 -18.906 1.00 65.81 103 PRO A N 1
ATOM 814 C CA . PRO A 1 103 ? 4.906 3.982 -19.532 1.00 65.81 103 PRO A CA 1
ATOM 815 C C . PRO A 1 103 ? 4.373 2.608 -19.089 1.00 65.81 103 PRO A C 1
ATOM 817 O O . PRO A 1 103 ? 3.209 2.298 -19.301 1.00 65.81 103 PRO A O 1
ATOM 820 N N . PHE A 1 104 ? 5.215 1.784 -18.450 1.00 71.06 104 PHE A N 1
ATOM 821 C CA . PHE A 1 104 ? 4.849 0.467 -17.943 1.00 71.06 104 PHE A CA 1
ATOM 822 C C . PHE A 1 104 ? 5.511 0.166 -16.588 1.00 71.06 104 PHE A C 1
ATOM 824 O O . PHE A 1 104 ? 6.703 0.447 -16.429 1.00 71.06 104 PHE A O 1
ATOM 831 N N . PRO A 1 105 ? 4.797 -0.472 -15.641 1.00 73.94 105 PRO A N 1
ATOM 832 C CA . PRO A 1 105 ? 5.355 -0.913 -14.363 1.00 73.94 105 PRO A CA 1
ATOM 833 C C . PRO A 1 105 ? 6.573 -1.845 -14.493 1.00 73.94 105 PRO A C 1
ATOM 835 O O . PRO A 1 105 ? 6.722 -2.570 -15.475 1.00 73.94 105 PRO A O 1
ATOM 838 N N . MET A 1 106 ? 7.407 -1.905 -13.448 1.00 65.00 106 MET A N 1
ATOM 839 C CA . MET A 1 106 ? 8.633 -2.726 -13.414 1.00 65.00 106 MET A CA 1
ATOM 840 C C . MET A 1 106 ? 8.390 -4.237 -13.568 1.00 65.00 106 MET A C 1
ATOM 842 O O . MET A 1 106 ? 9.250 -4.942 -14.093 1.00 65.00 106 MET A O 1
ATOM 846 N N . TRP A 1 107 ? 7.221 -4.735 -13.155 1.00 76.94 107 TRP A N 1
ATOM 847 C CA . TRP A 1 107 ? 6.833 -6.140 -13.323 1.00 76.94 107 TRP A CA 1
ATOM 848 C C . TRP A 1 107 ? 6.463 -6.491 -14.777 1.00 76.94 107 TRP A C 1
ATOM 850 O O . TRP A 1 107 ? 6.394 -7.668 -15.137 1.00 76.94 107 TRP A O 1
ATOM 860 N N . VAL A 1 108 ? 6.272 -5.491 -15.648 1.00 79.25 108 VAL A N 1
ATOM 861 C CA . VAL A 1 108 ? 6.021 -5.693 -17.078 1.00 79.25 108 VAL A CA 1
ATOM 862 C C . VAL A 1 108 ? 7.355 -5.821 -17.813 1.00 79.25 108 VAL A C 1
ATOM 864 O O . VAL A 1 108 ? 8.085 -4.846 -18.009 1.00 79.25 108 VAL A O 1
ATOM 867 N N . ASN A 1 109 ? 7.679 -7.036 -18.258 1.00 79.19 109 ASN A N 1
ATOM 868 C CA . ASN A 1 109 ? 8.902 -7.305 -19.018 1.00 79.19 109 ASN A CA 1
ATOM 869 C C . ASN A 1 109 ? 8.921 -6.594 -20.393 1.00 79.19 109 ASN A C 1
ATOM 871 O O . ASN A 1 109 ? 7.897 -6.145 -20.906 1.00 79.19 109 ASN A O 1
ATOM 875 N N . SER A 1 110 ? 10.100 -6.491 -21.014 1.00 76.38 110 SER A N 1
ATOM 876 C CA . SER A 1 110 ? 10.280 -5.783 -22.294 1.00 76.38 110 SER A CA 1
ATOM 877 C C . SER A 1 110 ? 9.459 -6.353 -23.451 1.00 76.38 110 SER A C 1
ATOM 879 O O . SER A 1 110 ? 9.022 -5.581 -24.300 1.00 76.38 110 SER A O 1
ATOM 881 N N . ALA A 1 111 ? 9.235 -7.669 -23.483 1.00 76.00 111 ALA A N 1
ATOM 882 C CA . ALA A 1 111 ? 8.430 -8.314 -24.51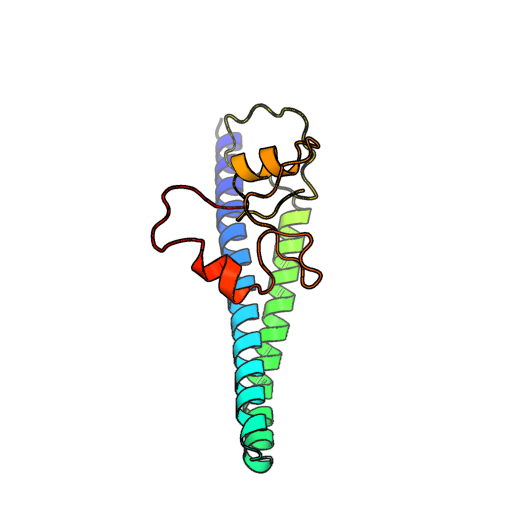6 1.00 76.00 111 ALA A CA 1
ATOM 883 C C . ALA A 1 111 ? 6.955 -7.899 -24.414 1.00 76.00 111 ALA A C 1
ATOM 885 O O . ALA A 1 111 ? 6.349 -7.529 -25.414 1.00 76.00 111 ALA A O 1
ATOM 886 N N . ASN A 1 112 ? 6.407 -7.875 -23.197 1.00 74.81 112 ASN A N 1
ATOM 887 C CA . ASN A 1 112 ? 5.042 -7.429 -22.933 1.00 74.81 112 ASN A CA 1
ATOM 888 C C . ASN A 1 112 ? 4.874 -5.939 -23.230 1.00 74.81 112 ASN A C 1
ATOM 890 O O . ASN A 1 112 ? 3.863 -5.553 -23.797 1.00 74.81 112 ASN A O 1
ATOM 894 N N . ARG A 1 113 ? 5.874 -5.105 -22.910 1.00 80.50 113 ARG A N 1
ATOM 895 C CA . ARG A 1 113 ? 5.832 -3.678 -23.267 1.00 80.50 113 ARG A CA 1
ATOM 896 C C . ARG A 1 113 ? 5.739 -3.469 -24.771 1.00 80.50 113 ARG A C 1
ATOM 898 O O . ARG A 1 113 ? 4.985 -2.617 -25.205 1.00 80.50 113 ARG A O 1
ATOM 905 N N . ARG A 1 114 ? 6.491 -4.246 -25.557 1.00 74.06 114 ARG A N 1
ATOM 906 C CA . ARG A 1 114 ? 6.423 -4.170 -27.019 1.00 74.06 114 ARG A CA 1
ATOM 907 C C . ARG A 1 114 ? 5.032 -4.545 -27.527 1.00 74.06 114 ARG A C 1
ATOM 909 O O . ARG A 1 114 ? 4.447 -3.767 -28.256 1.00 74.06 114 ARG A O 1
ATOM 916 N N . ARG A 1 115 ? 4.478 -5.657 -27.033 1.00 72.81 115 ARG A N 1
ATOM 917 C CA . ARG A 1 115 ? 3.123 -6.114 -27.387 1.00 72.81 115 ARG A CA 1
ATOM 918 C C . ARG A 1 115 ? 2.018 -5.122 -27.020 1.00 72.81 115 ARG A C 1
ATOM 920 O O . ARG A 1 115 ? 1.032 -5.050 -27.725 1.00 72.81 115 ARG A O 1
ATOM 927 N N . LEU A 1 116 ? 2.163 -4.388 -25.915 1.00 75.44 116 LEU A N 1
ATOM 928 C CA . LEU A 1 116 ? 1.186 -3.377 -25.489 1.00 75.44 116 LEU A CA 1
ATOM 929 C C . LEU A 1 116 ? 1.279 -2.066 -26.287 1.00 75.44 116 LEU A C 1
ATOM 931 O O . LEU A 1 116 ? 0.359 -1.261 -26.215 1.00 75.44 116 LEU A O 1
ATOM 935 N N . LEU A 1 117 ? 2.400 -1.824 -26.972 1.00 76.81 117 LEU A N 1
ATOM 936 C CA . LEU A 1 117 ? 2.616 -0.642 -27.813 1.00 76.81 117 LEU A CA 1
ATOM 937 C C . LEU A 1 117 ? 2.323 -0.905 -29.293 1.00 76.81 117 LEU A C 1
ATOM 939 O O . LEU A 1 117 ? 2.226 0.051 -30.057 1.00 76.81 117 LEU A O 1
ATOM 943 N N . ASP A 1 118 ? 2.221 -2.170 -29.697 1.00 74.69 118 ASP A N 1
ATOM 944 C CA . ASP A 1 118 ? 1.764 -2.526 -31.033 1.00 74.69 118 ASP A CA 1
ATOM 945 C C . ASP A 1 118 ? 0.245 -2.269 -31.095 1.00 74.69 118 ASP A C 1
ATOM 947 O O . ASP A 1 118 ? -0.539 -2.941 -30.432 1.00 74.69 118 ASP A O 1
ATOM 951 N N . GLU A 1 119 ? -0.167 -1.260 -31.873 1.00 61.81 119 GLU A N 1
ATOM 952 C CA . GLU A 1 119 ? -1.578 -0.910 -32.140 1.00 61.81 119 GLU A CA 1
ATOM 953 C C . GLU A 1 119 ? -2.292 -1.928 -33.047 1.00 61.81 119 GLU A C 1
ATOM 955 O O . GLU A 1 119 ? -3.473 -1.770 -33.362 1.00 61.81 119 GLU A O 1
ATOM 960 N N . GLU A 1 120 ? -1.599 -2.982 -33.485 1.00 68.50 120 GLU A N 1
ATOM 961 C CA . GLU A 1 120 ? -2.244 -4.083 -34.187 1.00 68.50 120 GLU A CA 1
ATOM 962 C C . GLU A 1 120 ? -3.241 -4.748 -33.236 1.00 68.50 120 GLU A C 1
ATOM 964 O O . GLU A 1 120 ? -2.872 -5.248 -32.173 1.00 68.50 120 GLU A O 1
ATOM 969 N N . ALA A 1 121 ? -4.522 -4.719 -33.612 1.00 64.06 121 ALA A N 1
ATOM 970 C CA . ALA A 1 121 ? -5.620 -5.300 -32.854 1.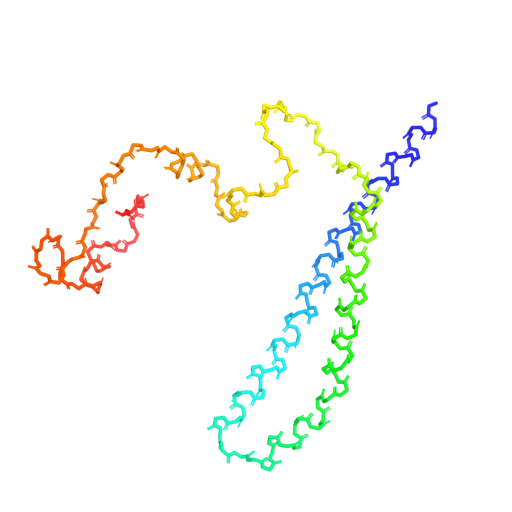00 64.06 121 ALA A CA 1
ATOM 971 C C . ALA A 1 121 ? -5.366 -6.797 -32.628 1.00 64.06 121 ALA A C 1
ATOM 973 O O . ALA A 1 121 ? -5.697 -7.640 -33.462 1.00 64.06 121 ALA A O 1
ATOM 974 N N . MET A 1 122 ? -4.733 -7.123 -31.502 1.00 66.31 122 MET A N 1
ATOM 975 C CA . MET A 1 122 ? -4.444 -8.494 -31.126 1.00 66.31 122 MET A CA 1
ATOM 976 C C . MET A 1 122 ? -5.775 -9.209 -30.908 1.00 66.31 122 MET A C 1
ATOM 978 O O . MET A 1 122 ? -6.565 -8.817 -30.049 1.00 66.31 122 MET A O 1
ATOM 982 N N . SER A 1 123 ? -6.041 -10.242 -31.705 1.00 75.12 123 SER A N 1
ATOM 983 C CA . SER A 1 123 ? -7.223 -11.076 -31.522 1.00 75.12 123 SER A CA 1
ATOM 984 C C . SER A 1 123 ? -7.084 -11.848 -30.205 1.00 75.12 123 SER A C 1
ATOM 986 O O . SER A 1 123 ? -6.085 -12.559 -30.054 1.00 75.12 123 SER A O 1
ATOM 988 N N . PRO A 1 124 ? -8.029 -11.721 -29.260 1.00 81.00 124 PRO A N 1
ATOM 989 C CA . PRO A 1 124 ? -8.011 -12.514 -28.036 1.00 81.00 124 PRO A CA 1
ATOM 990 C C . PRO A 1 124 ? -8.137 -14.005 -28.370 1.00 81.00 124 PRO A C 1
ATOM 992 O O . PRO A 1 124 ? -8.897 -14.387 -29.261 1.00 81.00 124 PRO A O 1
ATOM 995 N N . ASP A 1 125 ? -7.412 -14.847 -27.638 1.00 84.56 125 ASP A N 1
ATOM 996 C CA . ASP A 1 125 ? -7.517 -16.303 -27.728 1.00 84.56 125 ASP A CA 1
ATOM 997 C C . ASP A 1 125 ? -8.856 -16.785 -27.143 1.00 84.56 125 ASP A C 1
ATOM 999 O O . ASP A 1 125 ? -9.391 -17.817 -27.554 1.00 84.56 125 ASP A O 1
ATOM 1003 N N . VAL A 1 126 ? -9.393 -16.049 -26.158 1.00 86.81 126 VAL A N 1
ATOM 1004 C CA . VAL A 1 126 ? -10.655 -16.364 -25.482 1.00 86.81 126 VAL A CA 1
ATOM 1005 C C . VAL A 1 126 ? -11.482 -15.103 -25.233 1.00 86.81 126 VAL A C 1
ATOM 1007 O O . VAL A 1 126 ? -11.044 -14.178 -24.557 1.00 86.81 126 VAL A O 1
ATOM 1010 N N . THR A 1 127 ? -12.732 -15.096 -25.700 1.00 88.94 127 THR A N 1
ATOM 1011 C CA . THR A 1 127 ? -13.711 -14.040 -25.395 1.00 88.94 127 THR A CA 1
ATOM 1012 C C . THR A 1 127 ? -14.832 -14.563 -24.505 1.00 88.94 127 THR A C 1
ATOM 1014 O O . THR A 1 127 ? -15.328 -15.675 -24.690 1.00 88.94 127 THR A O 1
ATOM 1017 N N . VAL A 1 128 ? -15.248 -13.759 -23.526 1.00 90.88 128 VAL A N 1
ATOM 1018 C CA . VAL A 1 128 ? -16.390 -14.072 -22.658 1.00 90.88 128 VAL A CA 1
ATOM 1019 C C . VAL A 1 128 ? -17.469 -13.034 -22.897 1.00 90.88 128 VAL A C 1
ATOM 1021 O O . VAL A 1 128 ? -17.237 -11.849 -22.671 1.00 90.88 128 VAL A O 1
ATOM 1024 N N . ALA A 1 129 ? -18.644 -13.477 -23.332 1.00 89.69 129 ALA A N 1
ATOM 1025 C CA . ALA A 1 129 ? -19.787 -12.603 -23.529 1.00 89.69 129 ALA A CA 1
ATOM 1026 C C . ALA A 1 129 ? -21.069 -13.290 -23.052 1.00 89.69 129 ALA A C 1
ATOM 1028 O O . ALA A 1 129 ? -21.399 -14.404 -23.460 1.00 89.69 129 ALA A O 1
ATOM 1029 N N . ILE A 1 130 ? -21.797 -12.613 -22.162 1.00 89.06 130 ILE A N 1
ATOM 1030 C CA . ILE A 1 130 ? -23.028 -13.134 -21.548 1.00 89.06 130 ILE A CA 1
ATOM 1031 C C . ILE A 1 130 ? -24.131 -13.323 -22.603 1.00 89.06 130 ILE A C 1
ATOM 1033 O O . ILE A 1 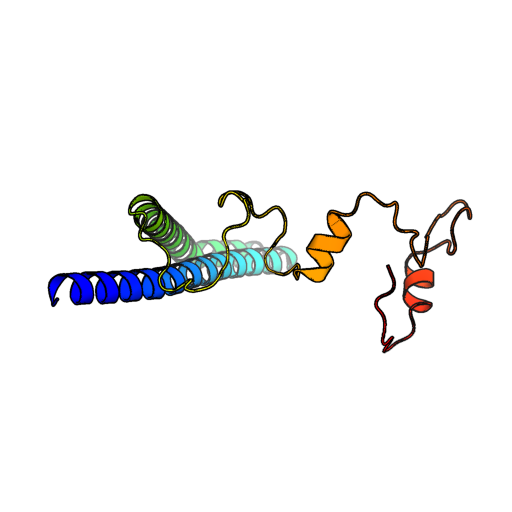130 ? -24.929 -14.255 -22.508 1.00 89.06 130 ILE A O 1
ATOM 1037 N N . ASP A 1 131 ? -24.142 -12.473 -23.632 1.00 85.81 131 ASP A N 1
ATOM 1038 C CA . ASP A 1 131 ? -25.065 -12.522 -24.771 1.00 85.81 131 ASP A CA 1
ATOM 1039 C C . ASP A 1 131 ? -24.770 -13.672 -25.756 1.00 85.81 131 ASP A C 1
ATOM 1041 O O . ASP A 1 131 ? -25.556 -13.921 -26.669 1.00 85.81 131 ASP A O 1
ATOM 1045 N N . GLY A 1 132 ? -23.671 -14.410 -25.554 1.00 81.81 132 GLY A N 1
ATOM 1046 C CA . GLY A 1 132 ? -23.244 -15.510 -26.417 1.00 81.81 132 GLY A CA 1
ATOM 1047 C C . GLY A 1 132 ? -22.510 -15.075 -27.687 1.00 81.81 132 GLY A C 1
ATOM 1048 O O . GLY A 1 132 ? -22.268 -15.919 -28.544 1.00 81.81 132 GLY A O 1
ATOM 1049 N N . SER A 1 133 ? -22.140 -13.797 -27.814 1.00 87.69 133 SER A N 1
ATOM 1050 C CA . SER A 1 133 ? -21.319 -13.300 -28.930 1.00 87.69 133 SER A CA 1
ATOM 1051 C C . SER A 1 133 ? -19.842 -13.724 -28.846 1.00 87.69 133 SER A C 1
ATOM 1053 O O . SER A 1 133 ? -19.117 -13.621 -29.834 1.00 87.69 133 SER A O 1
ATOM 1055 N N . GLY A 1 134 ? -19.403 -14.213 -27.681 1.00 86.69 134 GLY A N 1
ATOM 1056 C CA . GLY A 1 134 ? -18.044 -14.685 -27.409 1.00 86.69 134 GLY A CA 1
ATOM 1057 C C . GLY A 1 134 ? -17.933 -16.207 -27.275 1.00 86.69 134 GLY A C 1
ATOM 1058 O O . GLY A 1 134 ? -18.915 -16.938 -27.378 1.00 86.69 134 GLY A O 1
ATOM 1059 N N . ASN A 1 135 ? -16.721 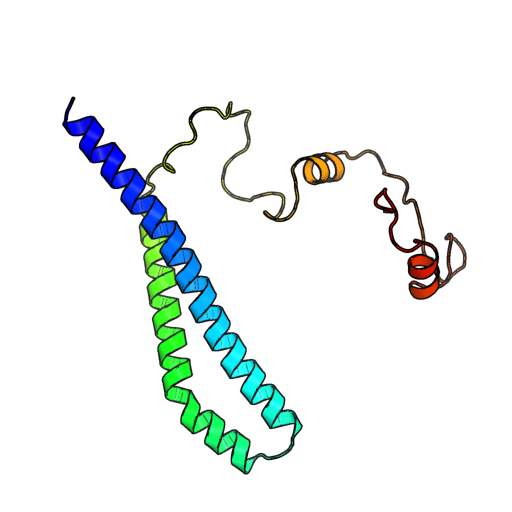-16.695 -27.006 1.00 86.75 135 ASN A N 1
ATOM 1060 C CA . ASN A 1 135 ? -16.427 -18.126 -26.863 1.00 86.75 135 ASN A CA 1
ATOM 1061 C C . ASN A 1 135 ? -17.103 -18.774 -25.641 1.00 86.75 135 ASN A C 1
ATOM 1063 O O . ASN A 1 135 ? -17.458 -19.948 -25.711 1.00 86.75 135 ASN A O 1
ATOM 1067 N N . TYR A 1 136 ? -17.274 -18.035 -24.539 1.00 90.06 136 TYR A N 1
ATOM 1068 C CA . TYR A 1 136 ? -17.863 -18.547 -23.293 1.00 90.06 136 TYR A CA 1
ATOM 1069 C C . TYR A 1 136 ? -18.852 -17.558 -22.671 1.00 90.06 136 TYR A C 1
ATOM 1071 O O . TYR A 1 136 ? -18.749 -16.347 -22.873 1.00 90.06 136 TYR A O 1
ATOM 1079 N N . LYS A 1 137 ? -19.788 -18.063 -21.857 1.00 89.88 137 LYS A N 1
ATOM 1080 C CA . LYS A 1 137 ? -20.807 -17.234 -21.177 1.00 89.88 137 LYS A CA 1
ATOM 1081 C C . LYS A 1 137 ? -20.413 -16.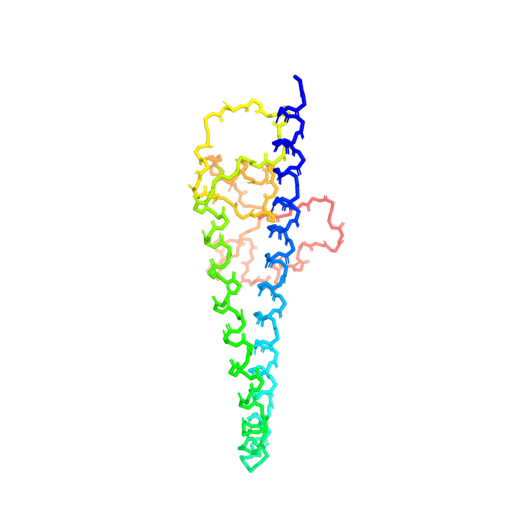818 -19.760 1.00 89.88 137 LYS A C 1
ATOM 1083 O O . LYS A 1 137 ? -21.030 -15.925 -19.185 1.00 89.88 137 LYS A O 1
ATOM 1088 N N . SER A 1 138 ? -19.399 -17.466 -19.186 1.00 89.94 138 SER A N 1
ATOM 1089 C CA . SER A 1 138 ? -18.924 -17.221 -17.825 1.00 89.94 138 SER A CA 1
ATOM 1090 C C . SER A 1 138 ? -17.401 -17.224 -17.752 1.00 89.94 138 SER A C 1
ATOM 1092 O O . SER A 1 138 ? -16.729 -18.011 -18.418 1.00 89.94 138 SER A O 1
ATOM 1094 N N . ILE A 1 139 ? -16.858 -16.383 -16.869 1.00 88.69 139 ILE A N 1
ATOM 1095 C CA . ILE A 1 139 ? -15.421 -16.320 -16.575 1.00 88.69 139 ILE A CA 1
ATOM 1096 C C . ILE A 1 139 ? -14.919 -17.674 -16.056 1.00 88.69 139 ILE A C 1
ATOM 1098 O O . ILE A 1 139 ? -13.830 -18.108 -16.421 1.00 88.69 139 ILE A O 1
ATOM 1102 N N . GLY A 1 140 ? -15.718 -18.374 -15.241 1.00 87.94 140 GLY A N 1
ATOM 1103 C CA . GLY A 1 140 ? -15.323 -19.672 -14.684 1.00 87.94 140 GLY A CA 1
ATOM 1104 C C . GLY A 1 140 ? -15.107 -20.742 -15.758 1.00 87.94 140 GLY A C 1
ATOM 1105 O O . GLY A 1 140 ? -14.181 -21.542 -15.654 1.00 87.94 140 GLY A O 1
ATOM 1106 N N . GLU A 1 141 ? -15.921 -20.715 -16.813 1.00 87.50 141 GLU A N 1
ATOM 1107 C CA . GLU A 1 141 ? -15.827 -21.633 -17.951 1.00 87.50 141 GLU A CA 1
ATOM 1108 C C . GLU A 1 141 ? -14.583 -21.340 -18.799 1.00 87.50 141 GLU A C 1
ATOM 1110 O O . GLU A 1 141 ? -13.800 -22.243 -19.094 1.00 87.50 141 GLU A O 1
ATOM 1115 N N . ALA A 1 142 ? -14.338 -20.060 -19.088 1.00 88.25 142 ALA A N 1
ATOM 1116 C CA . ALA A 1 142 ? -13.149 -19.619 -19.808 1.00 88.25 142 ALA A CA 1
ATOM 1117 C C . ALA A 1 142 ? -11.851 -19.992 -19.076 1.00 88.25 142 ALA A C 1
ATOM 1119 O O . ALA A 1 142 ? -10.912 -20.500 -19.686 1.00 88.25 142 ALA A O 1
ATOM 1120 N N . VAL A 1 143 ? -11.803 -19.798 -17.754 1.00 87.81 143 VAL A N 1
ATOM 1121 C CA . VAL A 1 143 ? -10.631 -20.160 -16.942 1.00 87.81 143 VAL A CA 1
ATOM 1122 C C . VAL A 1 143 ? -10.433 -21.677 -16.895 1.00 87.81 143 VAL A C 1
ATOM 1124 O O . VAL A 1 143 ? -9.296 -22.139 -16.944 1.00 87.81 143 VAL A O 1
ATOM 1127 N N . ALA A 1 144 ? -11.511 -22.464 -16.841 1.00 86.44 144 ALA A N 1
ATOM 1128 C CA . ALA A 1 144 ? -11.422 -23.924 -16.874 1.00 86.44 144 ALA A CA 1
ATOM 1129 C C . ALA A 1 144 ? -10.913 -24.459 -18.225 1.00 86.44 144 ALA A C 1
ATOM 1131 O O . ALA A 1 144 ? -10.212 -25.473 -18.252 1.00 86.44 144 ALA A O 1
ATOM 1132 N N . ALA A 1 145 ? -11.225 -23.772 -19.329 1.00 85.25 145 ALA A N 1
ATOM 1133 C CA . ALA A 1 145 ? -10.739 -24.122 -20.661 1.00 85.25 145 ALA A CA 1
ATOM 1134 C C . ALA A 1 145 ? -9.222 -23.921 -20.818 1.00 85.25 145 ALA A C 1
ATOM 1136 O O . ALA A 1 145 ? -8.567 -24.652 -21.566 1.00 85.25 145 ALA A O 1
ATOM 1137 N N . VAL A 1 146 ? -8.636 -22.976 -20.075 1.00 84.75 146 VAL A N 1
ATOM 1138 C CA . VAL A 1 146 ? -7.183 -22.788 -19.998 1.00 84.75 146 VAL A CA 1
ATOM 1139 C C . VAL A 1 146 ? -6.598 -23.885 -19.104 1.00 84.75 146 VAL A C 1
ATOM 1141 O O . VAL A 1 146 ? -6.388 -23.719 -17.903 1.00 84.75 146 VAL A O 1
ATOM 1144 N N . GLY A 1 147 ? -6.379 -25.061 -19.697 1.00 80.75 147 GLY A N 1
ATOM 1145 C CA . GLY A 1 147 ? -5.901 -26.254 -19.002 1.00 80.75 147 GLY A CA 1
ATOM 1146 C C . GLY A 1 147 ? -4.669 -26.010 -18.117 1.00 80.75 147 GLY A C 1
ATOM 1147 O O . GLY A 1 147 ? -3.798 -25.182 -18.401 1.00 80.75 147 GLY A O 1
ATOM 1148 N N . LYS A 1 148 ? -4.568 -26.767 -17.017 1.00 80.50 148 LYS A N 1
ATOM 1149 C CA . LYS A 1 148 ? -3.450 -26.652 -16.065 1.00 80.50 148 LYS A CA 1
ATOM 1150 C C . LYS A 1 148 ? -2.113 -26.948 -16.765 1.00 80.50 148 LYS A C 1
ATOM 1152 O O . LYS A 1 148 ? -1.993 -27.950 -17.462 1.00 80.50 148 LYS A O 1
ATOM 1157 N N . LYS A 1 149 ? -1.086 -26.129 -16.492 1.00 79.38 149 LYS A N 1
ATOM 1158 C CA . LYS A 1 149 ? 0.283 -26.230 -17.052 1.00 79.38 149 LYS A CA 1
ATOM 1159 C C . LYS A 1 149 ? 0.385 -25.963 -18.564 1.00 79.38 149 LYS A C 1
ATOM 1161 O O . LYS A 1 149 ? 1.183 -26.606 -19.248 1.00 79.38 149 LYS A O 1
ATOM 1166 N N . ASN A 1 150 ? -0.380 -25.003 -19.084 1.00 76.56 150 ASN A N 1
ATOM 1167 C CA . ASN A 1 150 ? -0.172 -24.540 -20.454 1.00 76.56 150 ASN A CA 1
ATOM 1168 C C . ASN A 1 150 ? 1.256 -23.972 -20.629 1.00 76.56 150 ASN A C 1
ATOM 1170 O O . ASN A 1 150 ? 1.755 -23.234 -19.778 1.00 76.56 150 ASN A O 1
ATOM 1174 N N . LYS A 1 151 ? 1.925 -24.351 -21.724 1.00 78.06 151 LYS A N 1
ATOM 1175 C CA . LYS A 1 151 ? 3.265 -23.858 -22.090 1.00 78.06 151 LYS A CA 1
ATOM 1176 C C . LYS A 1 151 ? 3.208 -22.454 -22.690 1.00 78.06 151 LYS A C 1
ATOM 1178 O O . LYS A 1 151 ? 4.217 -21.751 -22.682 1.00 78.06 151 LYS A O 1
ATOM 1183 N N . THR A 1 152 ? 2.050 -22.056 -23.211 1.00 77.94 152 THR A N 1
ATOM 1184 C CA . THR A 1 152 ? 1.804 -20.726 -23.764 1.00 77.94 152 THR A CA 1
ATOM 1185 C C . THR A 1 152 ? 0.822 -19.957 -22.887 1.00 77.94 152 THR A C 1
ATOM 1187 O O . THR A 1 152 ? -0.031 -20.528 -22.208 1.00 77.94 152 THR A O 1
ATOM 1190 N N . ARG A 1 153 ? 0.977 -18.632 -22.861 1.00 73.12 153 ARG A N 1
ATOM 1191 C CA . ARG A 1 153 ? 0.028 -17.732 -22.208 1.00 73.12 153 ARG A CA 1
ATOM 1192 C C . ARG A 1 153 ? -1.150 -17.516 -23.153 1.00 73.12 153 ARG A C 1
ATOM 1194 O O . ARG A 1 153 ? -0.925 -16.991 -24.236 1.00 73.12 153 ARG A O 1
ATOM 1201 N N . THR A 1 154 ? -2.345 -17.885 -22.710 1.00 78.62 154 THR A N 1
ATOM 1202 C CA . THR A 1 154 ? -3.621 -17.524 -23.343 1.00 78.62 154 THR A CA 1
ATOM 1203 C C . THR A 1 154 ? -3.958 -16.076 -22.981 1.00 78.62 154 THR A C 1
ATOM 1205 O O . THR A 1 154 ? -3.800 -15.703 -21.809 1.00 78.62 154 THR A O 1
ATOM 1208 N N . VAL A 1 155 ? -4.339 -15.256 -23.962 1.00 69.38 155 VAL A N 1
ATOM 1209 C CA . VAL A 1 155 ? -4.737 -13.848 -23.768 1.00 69.38 155 VAL A CA 1
ATOM 1210 C C . VAL A 1 155 ? -6.205 -13.637 -24.086 1.00 69.38 155 VAL A C 1
ATOM 1212 O O . VAL A 1 155 ? -6.674 -14.173 -25.108 1.00 69.38 155 VAL A O 1
#

Foldseek 3Di:
DVVVVVLLVVLVVLLVVLVVLVVVLVVLVVVLVVLVVVLVVVVVVVPVVVSVVSCVVCVVVNVVSVVSNVVSVVVNVVSVVVDRPRRDPPDDDPPDDDPDDPVDDPVQDPVNVVVVPPPPPDDAPFDADCVPPTPHNDPVVRVVVVDPPDPDDGD